Protein AF-A0A5C5V324-F1 (afdb_monomer_lite)

Secondary structure (DSSP, 8-state):
------PPP---PPEEEEESS--TTTTTTB-TTTHHHHHHH-SEEEEEEEEEEETTEEEEEETTEEEEE-S---EEEPPPSS-TT-EEEEPPBTTTB--EEEEEEEEEEETTTTEEEEEEEETTEEEEEEE-GGGEEE--TTGGGSTT-------------------PPP---------

InterPro domains:
  IPR053804 Protein of unknown function DUF6960 [PF22283] (15-136)

pLDDT: mean 76.41, std 18.76, range [36.22, 96.12]

Foldseek 3Di:
DDDPPPDDPPPDDKWKWAAQDDDPVPQVFWDPVCSVVDVVDPPFQFIWIWDDDDPQWTWIDAPPDITTGGPDPTGTADDAPDHFQFKKWFDDDPPPDDTDIFTFHTWGADPVVRFIWTWTDDPNRTDPDIDGPVRIDGDDPVRVPPPPDDDPPPPPPDDDDDDPDDDDDDDDDDDDDDD

Radius of gyration: 31.73 Å; chains: 1; bounding box: 110×76×69 Å

Structure (mmCIF, N/CA/C/O backbone):
data_AF-A0A5C5V324-F1
#
_entry.id   AF-A0A5C5V324-F1
#
loop_
_atom_site.group_PDB
_atom_site.id
_atom_site.type_symbol
_atom_site.label_atom_id
_atom_site.label_alt_id
_atom_site.label_comp_id
_atom_site.label_asym_id
_atom_site.label_entity_id
_atom_site.label_seq_id
_atom_site.pdbx_PDB_ins_code
_atom_site.Cartn_x
_atom_site.Cartn_y
_atom_site.Cartn_z
_atom_site.occupancy
_atom_site.B_iso_or_equiv
_atom_site.auth_seq_id
_atom_site.auth_comp_id
_atom_site.auth_asym_id
_atom_site.auth_atom_id
_atom_site.pdbx_PDB_model_num
ATOM 1 N N . MET A 1 1 ? -42.670 27.292 -4.878 1.00 46.81 1 MET A N 1
ATOM 2 C CA . MET A 1 1 ? -42.734 25.835 -4.644 1.00 46.81 1 MET A CA 1
ATOM 3 C C . MET A 1 1 ? -41.372 25.330 -5.040 1.00 46.81 1 MET A C 1
ATOM 5 O O . MET A 1 1 ? -41.129 25.067 -6.207 1.00 46.81 1 MET A O 1
ATOM 9 N N . ASP A 1 2 ? -40.463 25.400 -4.081 1.00 45.38 2 ASP A N 1
ATOM 10 C CA . ASP A 1 2 ? -39.045 25.142 -4.260 1.00 45.38 2 ASP A CA 1
ATOM 11 C C . ASP A 1 2 ? -38.835 23.631 -4.268 1.00 45.38 2 ASP A C 1
ATOM 13 O O . ASP A 1 2 ? -39.044 22.943 -3.268 1.00 45.38 2 ASP A O 1
ATOM 17 N N . GLU A 1 3 ? -38.509 23.117 -5.447 1.00 51.66 3 GLU A N 1
ATOM 18 C CA . GLU A 1 3 ? -38.097 21.741 -5.660 1.00 51.66 3 GLU A CA 1
ATOM 19 C C . GLU A 1 3 ? -36.743 21.559 -4.971 1.00 51.66 3 GLU A C 1
ATOM 21 O O . GLU A 1 3 ? -35.735 22.142 -5.375 1.00 51.66 3 GLU A O 1
ATOM 26 N N . ALA A 1 4 ? -36.740 20.820 -3.861 1.00 52.75 4 ALA A N 1
ATOM 27 C CA . ALA A 1 4 ? -35.534 20.487 -3.124 1.00 52.75 4 ALA A CA 1
ATOM 28 C C . ALA A 1 4 ? -34.609 19.673 -4.037 1.00 52.75 4 ALA A C 1
ATOM 30 O O . ALA A 1 4 ? -34.780 18.466 -4.207 1.00 52.75 4 ALA A O 1
ATOM 31 N N . ALA A 1 5 ? -33.640 20.359 -4.643 1.00 54.22 5 ALA A N 1
ATOM 32 C CA . ALA A 1 5 ? -32.546 19.756 -5.375 1.00 54.22 5 ALA A CA 1
ATOM 33 C C . ALA A 1 5 ? -31.775 18.845 -4.414 1.00 54.22 5 ALA A C 1
ATOM 35 O O . ALA A 1 5 ? -30.962 19.304 -3.613 1.00 54.22 5 ALA A O 1
ATOM 36 N N . ASN A 1 6 ? -32.070 17.548 -4.468 1.00 58.00 6 ASN A N 1
ATOM 37 C CA . ASN A 1 6 ? -31.251 16.528 -3.839 1.00 58.00 6 ASN A CA 1
ATOM 38 C C . ASN A 1 6 ? -29.846 16.657 -4.452 1.00 58.00 6 ASN A C 1
ATOM 40 O O . ASN A 1 6 ? -29.724 16.484 -5.672 1.00 58.00 6 ASN A O 1
ATOM 44 N N . PRO A 1 7 ? -28.804 17.035 -3.689 1.00 63.25 7 PRO A N 1
ATOM 45 C CA . PRO A 1 7 ? -27.475 17.138 -4.263 1.00 63.25 7 PRO A CA 1
ATOM 46 C C . PRO A 1 7 ? -27.086 15.764 -4.828 1.00 63.25 7 PRO A C 1
ATOM 48 O O . PRO A 1 7 ? -27.415 14.739 -4.220 1.00 63.25 7 PRO A O 1
ATOM 51 N N . PRO A 1 8 ? -26.421 15.708 -5.997 1.00 60.75 8 PRO A N 1
ATOM 52 C CA . PRO A 1 8 ? -25.929 14.445 -6.526 1.00 60.75 8 PRO A CA 1
ATOM 53 C C . PRO A 1 8 ? -25.075 13.762 -5.450 1.00 60.75 8 PRO A C 1
ATOM 55 O O . PRO A 1 8 ? -24.340 14.462 -4.744 1.00 60.75 8 PRO A O 1
ATOM 58 N N . PRO A 1 9 ? -25.156 12.425 -5.302 1.00 58.88 9 PRO A N 1
ATOM 59 C CA . PRO A 1 9 ? -24.333 11.717 -4.335 1.00 58.88 9 PRO A CA 1
ATOM 60 C C . PRO A 1 9 ? -22.877 12.092 -4.598 1.00 58.88 9 PRO A C 1
ATOM 62 O O . PRO A 1 9 ? -22.368 11.916 -5.710 1.00 58.88 9 PRO A O 1
ATOM 65 N N . LEU A 1 10 ? -22.241 12.698 -3.594 1.00 57.75 10 LEU A N 1
ATOM 66 C CA . LEU A 1 10 ? -20.839 13.077 -3.658 1.00 57.75 10 LEU A CA 1
ATOM 67 C C . LEU A 1 10 ? -20.057 11.784 -3.873 1.00 57.75 10 LEU A C 1
ATOM 69 O O . LEU A 1 10 ? -19.944 10.972 -2.962 1.00 57.75 10 LEU A O 1
ATOM 73 N N . LYS A 1 11 ? -19.560 11.566 -5.093 1.00 55.53 11 LYS A N 1
ATOM 74 C CA . LYS A 1 11 ? -18.636 10.471 -5.386 1.00 55.53 11 LYS A CA 1
ATOM 75 C C . LYS A 1 11 ? -17.389 10.714 -4.544 1.00 55.53 11 LYS A C 1
ATOM 77 O O . LYS A 1 11 ? -16.568 11.559 -4.894 1.00 55.53 11 LYS A O 1
ATOM 82 N N . LEU A 1 12 ? -17.288 10.032 -3.409 1.00 62.53 12 LEU A N 1
ATOM 83 C CA . LEU A 1 12 ? -16.125 10.120 -2.544 1.00 62.53 12 LEU A CA 1
ATOM 84 C C . LEU A 1 12 ? -14.954 9.464 -3.277 1.00 62.53 12 LEU A C 1
ATOM 86 O O . LEU A 1 12 ? -14.982 8.276 -3.596 1.00 62.53 12 LEU A O 1
ATOM 90 N N . THR A 1 13 ? -13.939 10.259 -3.603 1.00 68.62 13 THR A N 1
ATOM 91 C CA . THR A 1 13 ? -12.704 9.758 -4.206 1.00 68.62 13 THR A CA 1
ATOM 92 C C . THR A 1 13 ? -12.040 8.790 -3.221 1.00 68.62 13 THR A C 1
ATOM 94 O O . THR A 1 13 ? -11.903 9.152 -2.047 1.00 68.62 13 THR A O 1
ATOM 97 N N . PRO A 1 14 ? -11.623 7.582 -3.650 1.00 79.44 14 PRO A N 1
ATOM 98 C CA . PRO A 1 14 ? -10.927 6.655 -2.767 1.00 79.44 14 PRO A CA 1
ATOM 99 C C . PRO A 1 14 ? -9.659 7.313 -2.222 1.00 79.44 14 PRO A C 1
ATOM 101 O O . PRO A 1 14 ? -8.948 8.017 -2.947 1.00 79.44 14 PRO A O 1
ATOM 104 N N . LYS A 1 15 ? -9.398 7.084 -0.937 1.00 89.44 15 LYS A N 1
ATOM 105 C CA . LYS A 1 15 ? -8.241 7.635 -0.228 1.00 89.44 15 LYS A CA 1
ATOM 106 C C . LYS A 1 15 ? -7.165 6.567 -0.089 1.00 89.44 15 LYS A C 1
ATOM 108 O O . LYS A 1 15 ? -7.486 5.384 -0.009 1.00 89.44 15 LYS A O 1
ATOM 113 N N . TYR A 1 16 ? -5.907 6.981 -0.021 1.00 92.00 16 TYR A N 1
ATOM 114 C CA . TYR A 1 16 ? -4.765 6.079 0.116 1.00 92.00 16 TYR A CA 1
ATOM 115 C C . TYR A 1 16 ? -3.986 6.437 1.371 1.00 92.00 16 TYR A C 1
ATOM 117 O O . TYR A 1 16 ? -3.848 7.614 1.697 1.00 92.00 16 TYR A O 1
ATOM 125 N N . GLY A 1 17 ? -3.496 5.432 2.085 1.00 91.88 17 GLY A N 1
ATOM 126 C CA . GLY A 1 17 ? -2.784 5.654 3.335 1.00 91.88 17 GLY A CA 1
ATOM 127 C C . GLY A 1 17 ? -2.143 4.396 3.889 1.00 91.88 17 GLY A C 1
ATOM 128 O O . GLY A 1 17 ? -2.401 3.297 3.414 1.00 91.88 17 GLY A O 1
ATOM 129 N N . TYR A 1 18 ? -1.306 4.550 4.905 1.00 91.94 18 TYR A N 1
ATOM 130 C CA . TYR A 1 18 ? -0.636 3.438 5.582 1.00 91.94 18 TYR A CA 1
ATOM 131 C C . TYR A 1 18 ? -0.718 3.594 7.102 1.00 91.94 18 TYR A C 1
ATOM 133 O O . TYR A 1 18 ? -1.108 4.644 7.620 1.00 91.94 18 TYR A O 1
ATOM 141 N N . TYR A 1 19 ? -0.372 2.524 7.817 1.00 90.69 19 TYR A N 1
ATOM 142 C CA . TYR A 1 19 ? -0.422 2.458 9.277 1.00 90.69 19 TYR A CA 1
ATOM 143 C C . TYR A 1 19 ? 1.001 2.330 9.831 1.00 90.69 19 TYR A C 1
ATOM 145 O O . TYR A 1 19 ? 1.505 1.209 9.975 1.00 90.69 19 TYR A O 1
ATOM 153 N N . PRO A 1 20 ? 1.665 3.458 10.147 1.00 86.94 20 PRO A N 1
ATOM 154 C CA . PRO A 1 20 ? 3.038 3.438 10.648 1.00 86.94 20 PRO A CA 1
ATOM 155 C C . PRO A 1 20 ? 3.148 2.844 12.058 1.00 86.94 20 PRO A C 1
ATOM 157 O O . PRO A 1 20 ? 4.201 2.341 12.437 1.00 86.94 20 PRO A O 1
ATOM 160 N N . HIS A 1 21 ? 2.063 2.878 12.836 1.00 85.56 21 HIS A N 1
ATOM 161 C CA . HIS A 1 21 ? 2.042 2.415 14.220 1.00 85.56 21 HIS A CA 1
ATOM 162 C C . HIS A 1 21 ? 0.746 1.664 14.516 1.00 85.56 21 HIS A C 1
ATOM 164 O O . HIS A 1 21 ? -0.308 1.985 13.965 1.00 85.56 21 HIS A O 1
ATOM 170 N N . TRP A 1 22 ? 0.821 0.695 15.429 1.00 83.25 22 TRP A N 1
ATOM 171 C CA . TRP A 1 22 ? -0.375 0.109 16.027 1.00 83.25 22 TRP A CA 1
ATOM 172 C C . TRP A 1 22 ? -0.961 1.097 17.056 1.00 83.25 22 TRP A C 1
ATOM 174 O O . TRP A 1 22 ? -0.200 1.589 17.896 1.00 83.25 22 TRP A O 1
ATOM 184 N N . PRO A 1 23 ? -2.268 1.418 17.013 1.00 76.38 23 PRO A N 1
ATOM 185 C CA . PRO A 1 23 ? -2.907 2.286 18.000 1.00 76.38 23 PRO A CA 1
ATOM 186 C C . PRO A 1 23 ? -2.709 1.805 19.442 1.00 76.38 23 PRO A C 1
ATOM 188 O O . PRO A 1 23 ? -2.723 0.608 19.722 1.00 76.38 23 PRO A O 1
ATOM 191 N N . GLN A 1 24 ? -2.553 2.745 20.378 1.00 71.38 24 GLN A N 1
ATOM 192 C CA . GLN A 1 24 ? -2.361 2.414 21.798 1.00 71.38 24 GLN A CA 1
ATOM 193 C C . GLN A 1 24 ? -3.601 1.768 22.430 1.00 71.38 24 GLN A C 1
ATOM 195 O O . GLN A 1 24 ? -3.455 0.945 23.329 1.00 71.38 24 GLN A O 1
ATOM 200 N N . ASP A 1 25 ? -4.796 2.075 21.915 1.00 72.62 25 ASP A N 1
ATOM 201 C CA . ASP A 1 25 ? -6.080 1.518 22.364 1.00 72.62 25 ASP A CA 1
ATOM 202 C C . ASP A 1 25 ? -6.288 0.037 21.972 1.00 72.62 25 ASP A C 1
ATOM 204 O O . ASP A 1 25 ? -7.389 -0.493 22.079 1.00 72.62 25 ASP A O 1
ATOM 208 N N . GLY A 1 26 ? -5.245 -0.658 21.508 1.00 80.44 26 GLY A N 1
ATOM 209 C CA . GLY A 1 26 ? -5.303 -2.086 21.206 1.00 80.44 26 GLY A CA 1
ATOM 210 C C . GLY A 1 26 ? -5.989 -2.383 19.874 1.00 80.44 26 GLY A C 1
ATOM 211 O O . GLY A 1 26 ? -5.625 -1.815 18.845 1.00 80.44 26 GLY A O 1
ATOM 212 N N . ASP A 1 27 ? -6.933 -3.323 19.874 1.00 85.75 27 ASP A N 1
ATOM 213 C CA . ASP A 1 27 ? -7.497 -3.915 18.649 1.00 85.75 27 ASP A CA 1
ATOM 214 C C . ASP A 1 27 ? -8.906 -3.387 18.330 1.00 85.75 27 ASP A C 1
ATOM 216 O O . ASP A 1 27 ? -9.472 -3.718 17.291 1.00 85.75 27 ASP A O 1
ATOM 220 N N . ASP A 1 28 ? -9.467 -2.521 19.181 1.00 85.62 28 ASP A N 1
ATOM 221 C CA . ASP A 1 28 ? -10.852 -2.030 19.099 1.00 85.62 28 ASP A CA 1
ATOM 222 C C . ASP A 1 28 ? -11.174 -1.231 17.825 1.00 85.62 28 ASP A C 1
ATOM 224 O O . ASP A 1 28 ? -12.345 -0.986 17.497 1.00 85.62 28 ASP A O 1
ATOM 228 N N . TRP A 1 29 ? -10.140 -0.802 17.103 1.00 87.06 29 TRP A N 1
ATOM 229 C CA . TRP A 1 29 ? -10.246 -0.091 15.835 1.00 87.06 29 TRP A CA 1
ATOM 230 C C . TRP A 1 29 ? -10.324 -1.027 14.622 1.00 87.06 29 TRP A C 1
ATO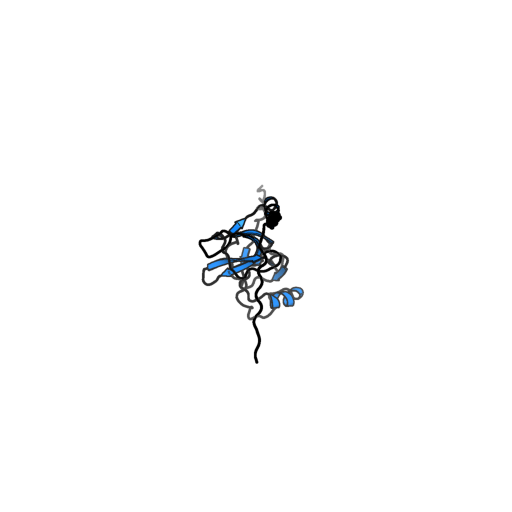M 232 O O . TRP A 1 29 ? -10.696 -0.566 13.548 1.00 87.06 29 TRP A O 1
ATOM 242 N N . VAL A 1 30 ? -10.030 -2.319 14.764 1.00 90.25 30 VAL A N 1
ATOM 243 C CA . VAL A 1 30 ? -10.181 -3.324 13.701 1.00 90.25 30 VAL A CA 1
ATOM 244 C C . VAL A 1 30 ? -11.448 -4.136 13.968 1.00 90.25 30 VAL A C 1
ATOM 246 O O . VAL A 1 30 ? -11.859 -4.335 15.110 1.00 90.25 30 VAL A O 1
ATOM 249 N N . HIS A 1 31 ? -12.122 -4.592 12.918 1.00 91.06 31 HIS A N 1
ATOM 250 C CA . HIS A 1 31 ? -13.221 -5.537 13.075 1.00 91.06 31 HIS A CA 1
ATOM 251 C C . HIS A 1 31 ? -12.704 -6.846 13.702 1.00 91.06 31 HIS A C 1
ATOM 253 O O . HIS A 1 31 ? -11.669 -7.340 13.260 1.00 91.06 31 HIS A O 1
ATOM 259 N N . PRO A 1 32 ? -13.398 -7.450 14.688 1.00 90.75 32 PRO A N 1
ATOM 260 C CA . PRO A 1 32 ? -12.888 -8.601 15.445 1.00 90.75 32 PRO A CA 1
ATOM 261 C C . PRO A 1 32 ? -12.480 -9.802 14.576 1.00 90.75 32 PRO A C 1
ATOM 263 O O . PRO A 1 32 ? -11.513 -10.487 14.893 1.00 90.75 32 PRO A O 1
ATOM 266 N N . GLU A 1 33 ? -13.175 -10.033 13.459 1.00 92.06 33 GLU A N 1
ATOM 267 C CA . GLU A 1 33 ? -12.833 -11.098 12.496 1.00 92.06 33 GLU A CA 1
ATOM 268 C C . GLU A 1 33 ? -11.532 -10.824 11.723 1.00 92.06 33 GLU A C 1
ATOM 270 O O . GLU A 1 33 ? -10.868 -11.753 11.270 1.00 92.06 33 GLU A O 1
ATOM 275 N N . ASP A 1 34 ? -11.147 -9.555 11.606 1.00 91.88 34 ASP A N 1
ATOM 276 C CA . ASP A 1 34 ? -10.039 -9.099 10.772 1.00 91.88 34 ASP A CA 1
ATOM 277 C C . ASP A 1 34 ? -8.773 -8.819 11.616 1.00 91.88 34 ASP A C 1
ATOM 279 O O . ASP A 1 34 ? -7.699 -8.583 11.064 1.00 91.88 34 ASP A O 1
ATOM 283 N N . VAL A 1 35 ? -8.860 -8.883 12.956 1.00 91.12 35 VAL A N 1
ATOM 284 C CA . VAL A 1 35 ? -7.759 -8.577 13.900 1.00 91.12 35 VAL A CA 1
ATOM 285 C C . VAL A 1 35 ? -6.530 -9.448 13.656 1.00 91.12 35 VAL A C 1
ATOM 287 O O . VAL A 1 35 ? -5.407 -8.943 13.624 1.00 91.12 35 VAL A O 1
ATOM 290 N N . ALA A 1 36 ? -6.724 -10.757 13.480 1.00 90.94 36 ALA A N 1
ATOM 291 C CA . ALA A 1 36 ? -5.618 -11.686 13.262 1.00 90.94 36 ALA A CA 1
ATOM 292 C C . ALA A 1 36 ? -4.856 -11.354 11.970 1.00 90.94 36 ALA A C 1
ATOM 294 O O . ALA A 1 36 ? -3.625 -11.333 11.962 1.00 90.94 36 ALA A O 1
ATOM 295 N N . LEU A 1 37 ? -5.591 -11.024 10.903 1.00 91.75 37 LEU A N 1
ATOM 296 C CA . LEU A 1 37 ? -5.004 -10.611 9.635 1.00 91.75 37 LEU A CA 1
ATOM 297 C C . LEU A 1 37 ? -4.297 -9.257 9.791 1.00 91.75 37 LEU A C 1
ATOM 299 O O . LEU A 1 37 ? -3.120 -9.142 9.458 1.00 91.75 37 LEU A O 1
ATOM 303 N N . ALA A 1 38 ? -4.943 -8.267 10.406 1.00 89.94 38 ALA A N 1
ATOM 304 C CA . ALA A 1 38 ? -4.358 -6.953 10.669 1.00 89.94 38 ALA A CA 1
ATOM 305 C C . ALA A 1 38 ? -3.032 -7.036 11.452 1.00 89.94 38 ALA A C 1
ATOM 307 O O . ALA A 1 38 ? -2.052 -6.404 11.059 1.00 89.94 38 ALA A O 1
ATOM 308 N N . ARG A 1 39 ? -2.947 -7.873 12.496 1.00 89.25 39 ARG A N 1
ATOM 309 C CA . ARG A 1 39 ? -1.717 -8.079 13.291 1.00 89.25 39 ARG A CA 1
ATOM 310 C C . ARG A 1 39 ? -0.543 -8.644 12.492 1.00 89.25 39 ARG A C 1
ATOM 312 O O . ARG A 1 39 ? 0.601 -8.442 12.879 1.00 89.25 39 ARG A O 1
ATOM 319 N N . SER A 1 40 ? -0.812 -9.354 11.399 1.00 89.69 40 SER A N 1
ATOM 320 C CA . SER A 1 40 ? 0.237 -9.882 10.516 1.00 89.69 40 SER A CA 1
ATOM 321 C C . SER A 1 40 ? 0.718 -8.874 9.464 1.00 89.69 40 SER A C 1
ATOM 323 O O . SER A 1 40 ? 1.789 -9.054 8.886 1.00 89.69 40 SER A O 1
ATOM 325 N N . HIS A 1 41 ? -0.044 -7.799 9.232 1.00 87.12 41 HIS A N 1
ATOM 326 C CA . HIS A 1 41 ? 0.234 -6.806 8.191 1.00 87.12 41 HIS A CA 1
ATOM 327 C C . HIS A 1 41 ? 0.580 -5.409 8.724 1.00 87.12 41 HIS A C 1
ATOM 329 O O . HIS A 1 41 ? 1.135 -4.616 7.963 1.00 87.12 41 HIS A O 1
ATOM 335 N N . PHE A 1 42 ? 0.297 -5.105 9.993 1.00 86.31 42 PHE A N 1
ATOM 336 C CA . PHE A 1 42 ? 0.627 -3.831 10.635 1.00 86.31 42 PHE A CA 1
ATOM 337 C C . PHE A 1 42 ? 1.570 -4.017 11.835 1.00 86.31 42 PHE A C 1
ATOM 339 O O . PHE A 1 42 ? 1.467 -5.024 12.536 1.00 86.31 42 PHE A O 1
ATOM 346 N N . PRO A 1 43 ? 2.425 -3.024 12.144 1.00 88.06 43 PRO A N 1
ATOM 347 C CA . PRO A 1 43 ? 2.653 -1.782 11.397 1.00 88.06 43 PRO A CA 1
ATOM 348 C C . PRO A 1 43 ? 3.420 -2.019 10.089 1.00 88.06 43 PRO A C 1
ATOM 350 O O . PRO A 1 43 ? 4.252 -2.920 9.996 1.00 88.06 43 PRO A O 1
ATOM 353 N N . SER A 1 44 ? 3.1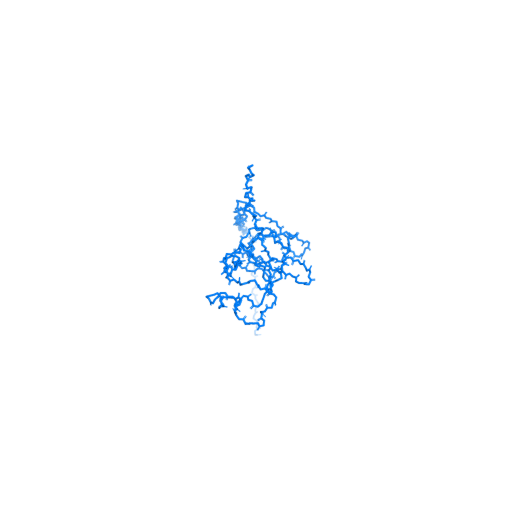33 -1.218 9.062 1.00 90.06 44 SER A N 1
ATOM 354 C CA . SER A 1 44 ? 3.794 -1.340 7.760 1.00 90.06 44 SER A CA 1
ATOM 355 C C . SER A 1 44 ? 3.669 -0.066 6.929 1.00 90.06 44 SER A C 1
ATOM 357 O O . SER A 1 44 ? 2.688 0.668 7.032 1.00 90.06 44 SER A O 1
ATOM 359 N N . GLN A 1 45 ? 4.647 0.141 6.046 1.00 92.50 45 GLN A N 1
ATOM 360 C CA . GLN A 1 45 ? 4.642 1.176 5.009 1.00 92.50 45 GLN A CA 1
ATOM 361 C C . GLN A 1 45 ? 3.757 0.828 3.803 1.00 92.50 45 GLN A C 1
ATOM 363 O O . GLN A 1 45 ? 3.652 1.619 2.871 1.00 92.50 45 GLN A O 1
ATOM 368 N N . ARG A 1 46 ? 3.121 -0.349 3.788 1.00 94.44 46 ARG A N 1
ATOM 369 C CA . ARG A 1 46 ? 2.186 -0.757 2.731 1.00 94.44 46 ARG A CA 1
ATOM 370 C C . ARG A 1 46 ? 1.049 0.250 2.578 1.00 94.44 46 ARG A C 1
ATOM 372 O O . ARG A 1 46 ? 0.382 0.571 3.560 1.00 94.44 46 ARG A O 1
ATOM 379 N N . ILE A 1 47 ? 0.820 0.712 1.351 1.00 94.12 47 ILE A N 1
ATOM 380 C CA . ILE A 1 47 ? -0.228 1.686 1.035 1.00 94.12 47 ILE A CA 1
ATOM 381 C C . ILE A 1 47 ? -1.544 0.948 0.801 1.00 94.12 47 ILE A C 1
ATOM 383 O O . ILE A 1 47 ? -1.702 0.216 -0.172 1.00 94.12 47 ILE A O 1
ATOM 387 N N . TRP A 1 48 ? -2.501 1.174 1.691 1.00 93.38 48 TRP A N 1
ATOM 388 C CA . TRP A 1 48 ? -3.860 0.663 1.619 1.00 93.38 48 TRP A CA 1
ATOM 389 C C . TRP A 1 48 ? -4.762 1.656 0.906 1.00 93.38 48 TRP A C 1
ATOM 391 O O . TRP A 1 48 ? -4.702 2.868 1.131 1.00 93.38 48 TRP A O 1
ATOM 401 N N . ARG A 1 49 ? -5.656 1.121 0.084 1.00 92.75 49 ARG A N 1
ATOM 402 C CA . ARG A 1 49 ? -6.763 1.867 -0.496 1.00 92.75 49 ARG A CA 1
ATOM 403 C C . ARG A 1 49 ? -7.947 1.795 0.453 1.00 92.75 49 ARG A C 1
ATOM 405 O O . ARG A 1 49 ? -8.365 0.707 0.820 1.00 92.75 49 ARG A O 1
ATOM 412 N N . ARG A 1 50 ? -8.513 2.935 0.827 1.00 89.88 50 ARG A N 1
ATOM 413 C CA . ARG A 1 50 ? -9.766 3.014 1.577 1.00 89.88 50 ARG A CA 1
ATOM 414 C C . ARG A 1 50 ? -10.905 3.310 0.620 1.00 89.88 50 ARG A C 1
ATOM 416 O O . ARG A 1 50 ? -10.924 4.356 -0.036 1.00 89.88 50 ARG A O 1
ATOM 423 N N . ASP A 1 51 ? -11.845 2.382 0.569 1.00 83.81 51 ASP A N 1
ATOM 424 C CA . ASP A 1 51 ? -13.109 2.552 -0.129 1.00 83.81 51 ASP A CA 1
ATOM 425 C C . ASP A 1 51 ? -14.163 3.145 0.825 1.00 83.81 51 ASP A C 1
ATOM 427 O O . ASP A 1 51 ? -13.864 3.466 1.978 1.00 83.81 51 ASP A O 1
ATOM 431 N N . GLU A 1 52 ? -15.370 3.382 0.311 1.00 71.88 52 GLU A N 1
ATOM 432 C CA . GLU A 1 52 ? -16.433 4.154 0.969 1.00 71.88 52 GLU A CA 1
ATOM 433 C C . GLU A 1 52 ? -16.710 3.755 2.437 1.00 71.88 52 GLU A C 1
ATOM 435 O O . GLU A 1 52 ? -16.591 2.594 2.838 1.00 71.88 52 GLU A O 1
ATOM 440 N N . GLU A 1 53 ? -17.094 4.752 3.243 1.00 67.81 53 GLU A N 1
ATOM 441 C CA . GLU A 1 53 ? -17.539 4.577 4.628 1.00 67.81 53 GLU A CA 1
ATOM 442 C C . GLU A 1 53 ? -18.916 3.903 4.636 1.00 67.81 53 GLU A C 1
ATOM 444 O O . GLU A 1 53 ? -19.912 4.510 4.249 1.00 67.81 53 GLU A O 1
ATOM 449 N N . SER A 1 54 ? -18.988 2.651 5.095 1.00 61.84 54 SER A N 1
ATOM 450 C CA . SER A 1 54 ? -20.261 1.949 5.273 1.00 61.84 54 SER A CA 1
ATOM 451 C C . SER A 1 54 ? -20.472 1.617 6.747 1.00 61.84 54 SER A C 1
ATOM 453 O O . SER A 1 54 ? -20.109 0.546 7.234 1.00 61.84 54 SER A O 1
ATOM 455 N N . GLY A 1 55 ? -21.108 2.540 7.468 1.00 76.06 55 GLY A N 1
ATOM 456 C CA . GLY A 1 55 ? -21.470 2.357 8.872 1.00 76.06 55 GLY A CA 1
ATOM 457 C C . GLY A 1 55 ? -20.303 2.607 9.829 1.00 76.06 55 GLY A C 1
ATOM 458 O O . GLY A 1 55 ? -19.578 3.583 9.691 1.00 76.06 55 GLY A O 1
ATOM 459 N N . ALA A 1 56 ? -20.145 1.750 10.842 1.00 83.38 56 ALA A N 1
ATOM 460 C CA . ALA A 1 56 ? -19.133 1.939 11.888 1.00 83.38 56 ALA A CA 1
ATOM 461 C C . ALA A 1 56 ? -17.696 1.595 11.443 1.00 83.38 56 ALA A C 1
ATOM 463 O O . ALA A 1 56 ? -16.745 1.966 12.131 1.00 83.38 56 ALA A O 1
ATOM 464 N N . TYR A 1 57 ? -17.539 0.883 10.322 1.00 86.19 57 TYR A N 1
ATOM 465 C CA . TYR A 1 57 ? -16.252 0.436 9.794 1.00 86.19 57 TYR A CA 1
ATOM 466 C C . TYR A 1 57 ? -16.083 0.870 8.333 1.00 86.19 57 TYR A C 1
ATOM 468 O O . TYR A 1 57 ? -17.005 0.807 7.524 1.00 86.19 57 TYR A O 1
ATOM 476 N N . HIS A 1 58 ? -14.862 1.255 7.993 1.00 87.69 58 HIS A N 1
ATOM 477 C CA . HIS A 1 58 ? -14.370 1.491 6.642 1.00 87.69 58 HIS A CA 1
ATOM 478 C C . HIS A 1 58 ? -13.753 0.226 6.089 1.00 87.69 58 HIS A C 1
ATOM 480 O O . HIS A 1 58 ? -13.094 -0.512 6.820 1.00 87.69 58 HIS A O 1
ATOM 486 N N . THR A 1 59 ? -13.898 0.017 4.786 1.00 90.31 59 THR A N 1
ATOM 487 C CA . THR A 1 59 ? -13.204 -1.073 4.104 1.00 90.31 59 THR A CA 1
ATOM 488 C C . THR A 1 59 ? -11.891 -0.557 3.532 1.00 90.31 59 THR A C 1
ATOM 490 O O . THR A 1 59 ? -11.887 0.386 2.738 1.00 90.31 59 THR A O 1
ATOM 493 N N . ILE A 1 60 ? -10.782 -1.180 3.922 1.00 91.31 60 ILE A N 1
ATOM 494 C CA . ILE A 1 60 ? -9.466 -0.951 3.327 1.00 91.31 60 ILE A CA 1
ATOM 495 C C . ILE A 1 60 ? -9.021 -2.186 2.547 1.00 91.31 60 ILE A C 1
ATOM 497 O O . ILE A 1 60 ? -9.304 -3.315 2.950 1.00 91.31 60 ILE A O 1
ATOM 501 N N . ARG A 1 61 ? -8.322 -1.974 1.433 1.00 93.06 61 ARG A N 1
ATOM 502 C CA . ARG A 1 61 ? -7.838 -3.025 0.538 1.00 93.06 61 ARG A CA 1
ATOM 503 C C . ARG A 1 61 ? -6.351 -2.889 0.247 1.00 93.06 61 ARG A C 1
ATOM 505 O O . ARG A 1 61 ? -5.834 -1.777 0.124 1.00 93.06 61 ARG A O 1
ATOM 512 N N . TYR A 1 62 ? -5.694 -4.032 0.096 1.00 92.94 62 TYR A N 1
ATOM 513 C CA . TYR A 1 62 ? -4.304 -4.156 -0.330 1.00 92.94 62 TYR A CA 1
ATOM 514 C C . TYR A 1 62 ? -4.167 -5.395 -1.216 1.00 92.94 62 TYR A C 1
ATOM 516 O O . TYR A 1 62 ? -4.119 -6.522 -0.720 1.00 92.94 62 TYR A O 1
ATOM 524 N N . GLY A 1 63 ? -4.161 -5.192 -2.536 1.00 89.56 63 GLY A N 1
ATOM 525 C CA . GLY A 1 63 ? -4.308 -6.291 -3.491 1.00 89.56 63 GLY A CA 1
ATOM 526 C C . GLY A 1 63 ? -5.633 -7.014 -3.248 1.00 89.56 63 GLY A C 1
ATOM 527 O O . GLY A 1 63 ? -6.681 -6.371 -3.179 1.00 89.56 63 GLY A O 1
ATOM 528 N N . ASP A 1 64 ? -5.573 -8.328 -3.039 1.00 89.44 64 ASP A N 1
ATOM 529 C CA . ASP A 1 64 ? -6.741 -9.160 -2.718 1.00 89.44 64 ASP A CA 1
ATOM 530 C C . ASP A 1 64 ? -7.156 -9.102 -1.237 1.00 89.44 64 ASP A C 1
ATOM 532 O O . ASP A 1 64 ? -8.229 -9.578 -0.859 1.00 89.44 64 ASP A O 1
ATOM 536 N N . LEU A 1 65 ? -6.320 -8.524 -0.367 1.00 91.75 65 LEU A N 1
ATOM 537 C CA . LEU A 1 65 ? -6.616 -8.429 1.059 1.00 91.75 65 LEU A CA 1
ATOM 538 C C . LEU A 1 65 ? -7.625 -7.321 1.317 1.00 91.75 65 LEU A C 1
ATOM 540 O O . LEU A 1 65 ? -7.484 -6.206 0.819 1.00 91.75 65 LEU A O 1
ATOM 544 N N . THR A 1 66 ? -8.611 -7.617 2.159 1.00 93.06 66 THR A N 1
ATOM 545 C CA . THR A 1 66 ? -9.636 -6.666 2.587 1.00 93.06 66 THR A CA 1
ATOM 546 C C . THR A 1 66 ? -9.763 -6.706 4.105 1.00 93.06 66 THR A C 1
ATOM 548 O O . THR A 1 66 ? -9.873 -7.784 4.682 1.00 93.06 66 THR A O 1
ATOM 551 N N . LEU A 1 67 ? -9.751 -5.539 4.749 1.00 91.38 67 LEU A N 1
ATOM 552 C CA . LEU A 1 67 ? -9.929 -5.387 6.194 1.00 91.38 67 LEU A CA 1
ATOM 553 C C . LEU A 1 67 ? -10.992 -4.328 6.485 1.00 91.38 67 LEU A C 1
ATOM 555 O O . LEU A 1 67 ? -11.109 -3.335 5.763 1.00 91.38 67 LEU A O 1
ATOM 559 N N . ARG A 1 68 ? -11.734 -4.508 7.576 1.00 91.19 68 ARG A N 1
ATOM 560 C CA . ARG A 1 68 ? -12.685 -3.525 8.099 1.00 91.19 68 ARG A CA 1
ATOM 561 C C . ARG A 1 68 ? -12.089 -2.825 9.316 1.00 91.19 68 ARG A C 1
ATOM 563 O O . ARG A 1 68 ? -11.761 -3.461 10.316 1.00 91.19 68 ARG A O 1
ATOM 570 N N . VAL A 1 69 ? -11.964 -1.504 9.243 1.00 88.94 69 VAL A N 1
ATOM 571 C CA . VAL A 1 69 ? -11.298 -0.675 10.259 1.00 88.94 69 VAL A CA 1
ATOM 572 C C . VAL A 1 69 ? -12.128 0.562 10.581 1.00 88.94 69 VAL A C 1
ATOM 574 O O . VAL A 1 69 ? -12.762 1.142 9.711 1.00 88.94 69 VAL A O 1
ATOM 577 N N . LYS A 1 70 ? -12.141 1.001 11.833 1.00 87.19 70 LYS A N 1
ATOM 578 C CA . LYS A 1 70 ? -12.735 2.280 12.236 1.00 87.19 70 LYS A CA 1
ATOM 579 C C . LYS A 1 70 ? -11.863 3.441 11.755 1.00 87.19 70 LYS A C 1
ATOM 581 O O . LYS A 1 70 ? -10.717 3.253 11.346 1.00 87.19 70 LYS A O 1
ATOM 586 N N . SER A 1 71 ? -12.403 4.656 11.830 1.00 76.19 71 SER A N 1
ATOM 587 C CA . SER A 1 71 ? -11.638 5.889 11.627 1.00 76.19 71 SER A CA 1
ATOM 588 C C . SER A 1 71 ? -10.490 5.957 12.644 1.00 76.19 71 SER A C 1
ATOM 590 O O . SER A 1 71 ? -10.703 6.328 13.794 1.00 76.19 71 SER A O 1
ATOM 592 N N . ALA A 1 72 ? -9.290 5.552 12.232 1.00 71.94 72 ALA A N 1
ATOM 593 C CA . ALA A 1 72 ? -8.098 5.463 13.071 1.00 71.94 72 ALA A CA 1
ATOM 594 C C . ALA A 1 72 ? -6.956 6.332 12.515 1.00 71.94 72 ALA A C 1
ATOM 596 O O . ALA A 1 72 ? -7.061 6.893 11.421 1.00 71.94 72 ALA A O 1
ATOM 597 N N . LEU A 1 73 ? -5.861 6.430 13.279 1.00 72.94 73 LEU A N 1
ATOM 598 C CA . LEU A 1 73 ? -4.607 7.106 12.918 1.00 72.94 73 LEU A CA 1
ATOM 599 C C . LEU A 1 73 ? -3.886 6.367 11.777 1.00 72.94 73 LEU A C 1
ATOM 601 O O . LEU A 1 73 ? -2.883 5.688 11.979 1.00 72.94 73 LEU A O 1
ATOM 605 N N . TRP A 1 74 ? -4.419 6.496 10.570 1.00 86.25 74 TRP A N 1
ATOM 606 C CA . TRP A 1 74 ? -3.695 6.202 9.340 1.00 86.25 74 TRP A CA 1
ATOM 607 C C . TRP A 1 74 ? -3.089 7.491 8.780 1.00 86.25 74 TRP A C 1
ATOM 609 O O . TRP A 1 74 ? -3.610 8.587 9.005 1.00 86.25 74 TRP A O 1
ATOM 619 N N . GLN A 1 75 ? -1.984 7.371 8.058 1.00 88.88 75 GLN A N 1
ATOM 620 C CA . GLN A 1 75 ? -1.351 8.502 7.398 1.00 88.88 75 GLN A CA 1
ATOM 621 C C . GLN A 1 75 ? -1.771 8.516 5.933 1.00 88.88 75 GLN A C 1
ATOM 623 O O . GLN A 1 75 ? -1.467 7.581 5.194 1.00 88.88 75 GLN A O 1
ATOM 628 N N . GLU A 1 76 ? -2.512 9.552 5.535 1.00 91.00 76 GLU A N 1
ATOM 629 C CA . GLU A 1 76 ? -2.957 9.731 4.151 1.00 91.00 76 GLU A CA 1
ATOM 630 C C . GLU A 1 76 ? -1.757 10.077 3.258 1.00 91.00 76 GLU A C 1
ATOM 632 O O . GLU A 1 76 ? -0.914 10.900 3.623 1.00 91.00 76 GLU A O 1
ATOM 637 N N . VAL A 1 77 ? -1.682 9.441 2.092 1.00 91.75 77 VAL A N 1
ATOM 638 C CA . VAL A 1 77 ? -0.617 9.628 1.102 1.00 91.75 77 VAL A CA 1
ATOM 639 C C . VAL A 1 77 ? -1.202 9.861 -0.283 1.00 91.75 77 VAL A C 1
ATOM 641 O O . VAL A 1 77 ? -2.391 9.644 -0.535 1.00 91.75 77 VAL A O 1
ATOM 644 N N . ALA A 1 78 ? -0.347 10.313 -1.199 1.00 89.06 78 ALA A N 1
ATOM 645 C CA . ALA A 1 78 ? -0.715 10.448 -2.597 1.00 89.06 78 ALA A CA 1
ATOM 646 C C . ALA A 1 78 ? -1.176 9.102 -3.175 1.00 89.06 78 ALA A C 1
ATOM 648 O O . ALA A 1 78 ? -0.651 8.040 -2.831 1.00 89.06 78 ALA A O 1
ATOM 649 N N . LYS A 1 79 ? -2.153 9.165 -4.083 1.00 91.19 79 LYS A N 1
ATOM 650 C CA . LYS A 1 79 ? -2.591 7.997 -4.843 1.00 91.19 79 LYS A CA 1
ATOM 651 C C . LYS A 1 79 ? -1.385 7.411 -5.605 1.00 91.19 79 LYS A C 1
ATOM 653 O O . LYS A 1 79 ? -0.724 8.176 -6.308 1.00 91.19 79 LYS A O 1
ATOM 658 N N . PRO A 1 80 ? -1.120 6.097 -5.509 1.00 92.81 80 PRO A N 1
ATOM 659 C CA . PRO A 1 80 ? -0.092 5.451 -6.313 1.00 92.81 80 PRO A CA 1
ATOM 660 C C . PRO A 1 80 ? -0.484 5.438 -7.799 1.00 92.81 80 PRO A C 1
ATOM 662 O O . PRO A 1 80 ? -1.665 5.347 -8.144 1.00 92.81 80 PRO A O 1
ATOM 665 N N . ASP A 1 81 ? 0.514 5.528 -8.677 1.00 92.56 81 ASP A N 1
ATOM 666 C CA . ASP A 1 81 ? 0.322 5.491 -10.134 1.00 92.56 81 ASP A CA 1
ATOM 667 C C . ASP A 1 81 ? -0.020 4.083 -10.639 1.00 92.56 81 ASP A C 1
ATOM 669 O O . ASP A 1 81 ? -0.669 3.949 -11.675 1.00 92.56 81 ASP A O 1
ATOM 673 N N . TYR A 1 82 ? 0.392 3.055 -9.890 1.00 93.19 82 TYR A N 1
ATOM 674 C CA . TYR A 1 82 ? 0.159 1.643 -10.190 1.00 93.19 82 TYR A CA 1
ATOM 675 C C . TYR A 1 82 ? -0.448 0.926 -8.978 1.00 93.19 82 TYR A C 1
ATOM 677 O O . TYR A 1 82 ? -0.109 1.226 -7.829 1.00 93.19 82 TYR A O 1
ATOM 685 N N . GLU A 1 83 ? -1.333 -0.034 -9.230 1.00 92.00 83 GLU A N 1
ATOM 686 C CA . GLU A 1 83 ? -1.940 -0.898 -8.218 1.00 92.00 83 GLU A CA 1
ATOM 687 C C . GLU A 1 83 ? -1.280 -2.291 -8.218 1.00 92.00 83 GLU A C 1
ATOM 689 O O . GLU A 1 83 ? -0.571 -2.686 -9.144 1.00 92.00 83 GLU A O 1
ATOM 694 N N . ILE A 1 84 ? -1.484 -3.050 -7.139 1.00 92.69 84 ILE A N 1
ATOM 695 C CA . ILE A 1 84 ? -0.984 -4.429 -7.037 1.00 92.69 84 ILE A CA 1
ATOM 696 C C . ILE A 1 84 ? -1.631 -5.280 -8.132 1.00 92.69 84 ILE A C 1
ATOM 698 O O . ILE A 1 84 ? -2.847 -5.260 -8.307 1.00 92.69 84 ILE A O 1
ATOM 702 N N . GLY A 1 85 ? -0.810 -6.049 -8.845 1.00 91.25 85 GLY A N 1
ATOM 703 C CA . GLY A 1 85 ? -1.211 -6.885 -9.972 1.00 91.25 85 GLY A CA 1
ATOM 704 C C . GLY A 1 85 ? -0.998 -6.243 -11.346 1.00 91.25 85 GLY A C 1
ATOM 705 O O . GLY A 1 85 ? -0.981 -6.983 -12.339 1.00 91.25 85 GLY A O 1
ATOM 706 N N . ASP A 1 86 ? -0.773 -4.925 -11.415 1.00 91.00 86 ASP A N 1
ATOM 707 C CA . ASP A 1 86 ? -0.531 -4.213 -12.673 1.00 91.00 86 ASP A CA 1
ATOM 708 C C . ASP A 1 86 ? 0.729 -4.726 -13.373 1.00 91.00 86 ASP A C 1
ATOM 710 O O . ASP A 1 86 ? 1.763 -4.957 -12.741 1.00 91.00 86 ASP A O 1
ATOM 714 N N . LEU A 1 87 ? 0.634 -4.903 -14.694 1.00 92.19 87 LEU A N 1
ATOM 715 C CA . LEU A 1 87 ? 1.756 -5.298 -15.539 1.00 92.19 87 LEU A CA 1
ATOM 716 C C . LEU A 1 87 ? 2.565 -4.058 -15.928 1.00 92.19 87 LEU A C 1
ATOM 718 O O . LEU A 1 87 ? 2.044 -3.128 -16.550 1.00 92.19 87 LEU A O 1
ATOM 722 N N . VAL A 1 88 ? 3.846 -4.059 -15.576 1.00 92.81 88 VAL A N 1
ATOM 723 C CA . VAL A 1 88 ? 4.746 -2.930 -15.800 1.00 92.81 88 VAL A CA 1
ATOM 724 C C . VAL A 1 88 ? 6.073 -3.392 -16.384 1.00 92.81 88 VAL A C 1
ATOM 726 O O . VAL A 1 88 ? 6.587 -4.463 -16.066 1.00 92.81 88 VAL A O 1
ATOM 729 N N . GLU A 1 89 ? 6.648 -2.548 -17.228 1.00 91.44 89 GLU A N 1
ATOM 730 C CA . GLU A 1 89 ? 8.015 -2.668 -17.714 1.00 91.44 89 GLU A CA 1
ATOM 731 C C . GLU A 1 89 ? 8.911 -1.774 -16.859 1.00 91.44 89 GLU A C 1
ATOM 733 O O . GLU A 1 89 ? 8.677 -0.566 -16.728 1.00 91.44 89 GLU A O 1
ATOM 738 N N . VAL A 1 90 ? 9.949 -2.371 -16.282 1.00 89.50 90 VAL A N 1
ATOM 739 C CA . VAL A 1 90 ? 11.024 -1.650 -15.611 1.00 89.50 90 VAL A CA 1
ATOM 740 C C . VAL A 1 90 ? 11.946 -1.079 -16.677 1.00 89.50 90 VAL A C 1
ATOM 742 O O . VAL A 1 90 ? 12.512 -1.802 -17.494 1.00 89.50 90 VAL A O 1
ATOM 745 N N . ARG A 1 91 ? 12.139 0.237 -16.656 1.00 87.00 91 ARG A N 1
ATOM 746 C CA . ARG A 1 91 ? 13.047 0.916 -17.578 1.00 87.00 91 ARG A CA 1
ATOM 747 C C . ARG A 1 91 ? 14.494 0.709 -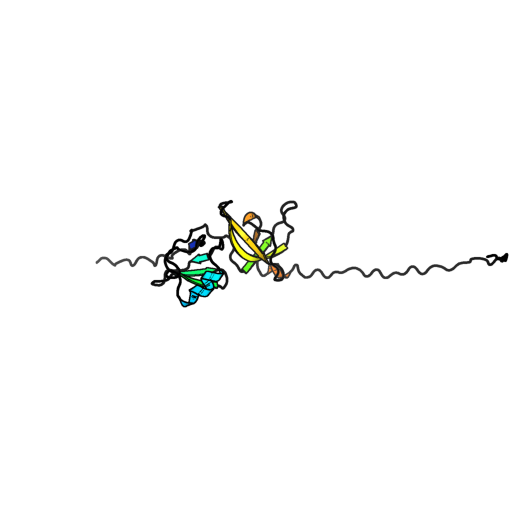17.161 1.00 87.00 91 ARG A C 1
ATOM 749 O O . ARG A 1 91 ? 14.856 0.903 -15.996 1.00 87.00 91 ARG A O 1
ATOM 756 N N . THR A 1 92 ? 15.349 0.465 -18.150 1.00 79.25 92 THR A N 1
ATOM 757 C CA . THR A 1 92 ? 16.796 0.559 -17.963 1.00 79.25 92 THR A CA 1
ATOM 758 C C . THR A 1 92 ? 17.161 1.978 -17.549 1.00 79.25 92 THR A C 1
ATOM 760 O O . THR A 1 92 ? 16.968 2.941 -18.294 1.00 79.25 92 THR A O 1
ATOM 763 N N . ARG A 1 93 ? 17.749 2.115 -16.364 1.00 70.88 93 ARG A N 1
ATOM 764 C CA . ARG A 1 93 ? 18.502 3.310 -15.981 1.00 70.88 93 ARG A CA 1
ATOM 765 C C . ARG A 1 93 ? 19.960 2.922 -15.949 1.00 70.88 93 ARG A C 1
ATOM 767 O O . ARG A 1 93 ? 20.273 1.965 -15.253 1.00 70.88 93 ARG A O 1
ATOM 774 N N . LEU A 1 94 ? 20.804 3.651 -16.690 1.00 58.25 94 LEU A N 1
ATOM 775 C CA . LEU A 1 94 ? 22.266 3.491 -16.783 1.00 58.25 94 LEU A CA 1
ATOM 776 C C . LEU A 1 94 ? 22.857 2.715 -15.582 1.00 58.25 94 LEU A C 1
ATOM 778 O O . LEU A 1 94 ? 23.076 3.295 -14.519 1.00 58.25 94 LEU A O 1
ATOM 782 N N . MET A 1 95 ? 23.082 1.406 -15.753 1.00 64.25 95 MET A N 1
ATOM 783 C CA . MET A 1 95 ? 23.695 0.481 -14.776 1.00 64.25 95 MET A CA 1
ATOM 784 C C . MET A 1 95 ? 22.941 0.225 -13.449 1.00 64.25 95 MET A C 1
ATOM 786 O O . MET A 1 95 ? 23.470 -0.473 -12.590 1.00 64.25 95 MET A O 1
ATOM 790 N N . ARG A 1 96 ? 21.734 0.767 -13.242 1.00 66.19 96 ARG A N 1
ATOM 791 C CA . ARG A 1 96 ? 20.909 0.529 -12.038 1.00 66.19 96 ARG A CA 1
ATOM 792 C C . ARG A 1 96 ? 19.865 -0.563 -12.223 1.00 66.19 96 ARG A C 1
ATOM 794 O O . ARG A 1 96 ? 19.679 -1.365 -11.317 1.00 66.19 96 ARG A O 1
ATOM 801 N N . ASN A 1 97 ? 19.207 -0.578 -13.380 1.00 72.31 97 ASN A N 1
ATOM 802 C CA . ASN A 1 97 ? 18.121 -1.508 -13.678 1.00 72.31 97 ASN A CA 1
ATOM 803 C C . ASN A 1 97 ? 18.354 -2.139 -15.049 1.00 72.31 97 ASN A C 1
ATOM 805 O O . ASN A 1 97 ? 18.686 -1.423 -15.994 1.00 72.31 97 ASN A O 1
ATOM 809 N N . GLU A 1 98 ? 18.143 -3.445 -15.156 1.00 77.12 98 GLU A N 1
ATOM 810 C CA . GLU A 1 98 ? 17.983 -4.132 -16.437 1.00 77.12 98 GLU A CA 1
ATOM 811 C C . GLU A 1 98 ? 16.521 -4.021 -16.882 1.00 77.12 98 GLU A C 1
ATOM 813 O O . GLU A 1 98 ? 15.628 -4.035 -16.031 1.00 77.12 98 GLU A O 1
ATOM 818 N N . ALA A 1 99 ? 16.265 -3.875 -18.183 1.00 82.69 99 ALA A N 1
ATOM 819 C CA . ALA A 1 99 ? 14.899 -3.841 -18.694 1.00 82.69 99 ALA A CA 1
ATOM 820 C C . ALA A 1 99 ? 14.260 -5.225 -18.587 1.00 82.69 99 ALA A C 1
ATOM 822 O O . ALA A 1 99 ? 14.786 -6.196 -19.124 1.00 82.69 99 ALA A O 1
ATOM 823 N N . HIS A 1 100 ? 13.118 -5.294 -17.917 1.00 85.56 100 HIS A N 1
ATOM 824 C CA . HIS A 1 100 ? 12.313 -6.505 -17.807 1.00 85.56 100 HIS A CA 1
ATOM 825 C C . HIS A 1 100 ? 10.858 -6.138 -17.518 1.00 85.56 100 HIS A C 1
ATOM 827 O O . HIS A 1 100 ? 10.545 -5.009 -17.133 1.00 85.56 100 HIS A O 1
ATOM 833 N N . THR A 1 101 ? 9.961 -7.097 -17.719 1.00 89.12 101 THR A N 1
ATOM 834 C CA . THR A 1 101 ? 8.528 -6.935 -17.460 1.00 89.12 101 THR A CA 1
ATOM 835 C C . THR A 1 101 ? 8.141 -7.761 -16.247 1.00 89.12 101 THR A C 1
ATOM 837 O O . THR A 1 101 ? 8.533 -8.916 -16.130 1.00 89.12 101 THR A O 1
ATOM 840 N N . GLY A 1 102 ? 7.330 -7.196 -15.361 1.00 91.44 102 GLY A N 1
ATOM 841 C CA . GLY A 1 102 ? 6.831 -7.901 -14.190 1.00 91.44 102 GLY A CA 1
ATOM 842 C C . GLY A 1 102 ? 5.506 -7.336 -13.709 1.00 91.44 102 GLY A C 1
ATOM 843 O O . GLY A 1 102 ? 4.936 -6.423 -14.308 1.00 91.44 102 GLY A O 1
ATOM 844 N N . ARG A 1 103 ? 4.999 -7.901 -12.616 1.00 94.12 103 ARG A N 1
ATOM 845 C CA . ARG A 1 103 ? 3.792 -7.409 -11.951 1.00 94.12 103 ARG A CA 1
ATOM 846 C C . ARG A 1 103 ? 4.147 -6.662 -10.683 1.00 94.12 103 ARG A C 1
ATOM 848 O O . ARG A 1 103 ? 5.065 -7.058 -9.966 1.00 94.12 103 ARG A O 1
ATOM 855 N N . VAL A 1 104 ? 3.399 -5.608 -10.384 1.00 94.50 104 VAL A N 1
ATOM 856 C CA . VAL A 1 104 ? 3.490 -4.931 -9.088 1.00 94.50 104 VAL A CA 1
ATOM 857 C C . VAL A 1 104 ? 3.013 -5.895 -8.002 1.00 94.50 104 VAL A C 1
ATOM 859 O O . VAL A 1 104 ? 1.846 -6.273 -7.975 1.00 94.50 104 VAL A O 1
ATOM 862 N N . ALA A 1 105 ? 3.912 -6.305 -7.113 1.00 93.50 105 ALA A N 1
ATOM 863 C CA . ALA A 1 105 ? 3.609 -7.220 -6.014 1.00 93.50 105 ALA A CA 1
ATOM 864 C C . ALA A 1 105 ? 3.315 -6.474 -4.709 1.00 93.50 105 ALA A C 1
ATOM 866 O O . ALA A 1 105 ? 2.438 -6.871 -3.944 1.00 93.50 105 ALA A O 1
ATOM 867 N N . GLU A 1 106 ? 4.025 -5.373 -4.455 1.00 94.00 106 GLU A N 1
ATOM 868 C CA . GLU A 1 106 ? 3.793 -4.529 -3.284 1.00 94.00 106 GLU A CA 1
ATOM 869 C C . GLU A 1 106 ? 3.901 -3.047 -3.629 1.00 94.00 106 GLU A C 1
ATOM 871 O O . GLU A 1 106 ? 4.714 -2.644 -4.463 1.00 94.00 106 GLU A O 1
ATOM 876 N N . VAL A 1 107 ? 3.105 -2.242 -2.924 1.00 96.12 107 VAL A N 1
ATOM 877 C CA . VAL A 1 107 ? 3.109 -0.779 -3.007 1.00 96.12 107 VAL A CA 1
ATOM 878 C C . VAL A 1 107 ? 3.330 -0.237 -1.601 1.00 96.12 107 VAL A C 1
ATOM 880 O O . VAL A 1 107 ? 2.540 -0.503 -0.693 1.00 96.12 107 VAL A O 1
ATOM 883 N N . GLN A 1 108 ? 4.419 0.498 -1.402 1.00 95.19 108 GLN A N 1
ATOM 884 C CA . GLN A 1 108 ? 4.819 1.017 -0.097 1.00 95.19 108 GLN A CA 1
ATOM 885 C C . GLN A 1 108 ? 5.115 2.515 -0.166 1.00 95.19 108 GLN A C 1
ATOM 887 O O . GLN A 1 108 ? 5.421 3.062 -1.224 1.00 95.19 108 GLN A O 1
ATOM 892 N N . TRP A 1 109 ? 5.026 3.178 0.978 1.00 95.00 109 TRP A N 1
ATOM 893 C CA . TRP A 1 109 ? 5.441 4.558 1.159 1.00 95.00 109 TRP A CA 1
ATOM 894 C C . TRP A 1 109 ? 6.859 4.610 1.727 1.00 95.00 109 TRP A C 1
ATOM 896 O O . TRP A 1 109 ? 7.122 4.056 2.790 1.00 95.00 109 TRP A O 1
ATOM 906 N N . ASP A 1 110 ? 7.777 5.285 1.040 1.00 93.38 110 ASP A N 1
ATOM 907 C CA . ASP A 1 110 ? 9.101 5.573 1.581 1.00 93.38 110 ASP A CA 1
ATOM 908 C C . ASP A 1 110 ? 9.050 6.886 2.375 1.00 93.38 110 ASP A C 1
ATOM 910 O O . ASP A 1 110 ? 9.016 7.973 1.797 1.00 93.38 110 ASP A O 1
ATOM 914 N N . ASP A 1 111 ? 9.031 6.788 3.707 1.00 88.94 111 ASP A N 1
ATOM 915 C CA . ASP A 1 111 ? 8.990 7.950 4.608 1.00 88.94 111 ASP A CA 1
ATOM 916 C C . ASP A 1 111 ? 10.181 8.904 4.432 1.00 88.94 111 ASP A C 1
ATOM 918 O O . ASP A 1 111 ? 10.039 10.111 4.620 1.00 88.94 111 ASP A O 1
ATOM 922 N N . TYR A 1 112 ? 11.361 8.378 4.087 1.00 90.00 112 TYR A N 1
ATOM 923 C CA . TYR A 1 112 ? 12.583 9.175 3.984 1.00 90.00 112 TYR A CA 1
ATOM 924 C C . TYR A 1 112 ? 12.580 10.045 2.724 1.00 90.00 112 TYR A C 1
ATOM 926 O O . TYR A 1 112 ? 13.006 11.199 2.753 1.00 90.00 112 TYR A O 1
ATOM 934 N N . GLN A 1 113 ? 12.093 9.489 1.617 1.00 90.31 113 GLN A N 1
ATOM 935 C CA . GLN A 1 113 ? 12.025 10.163 0.325 1.00 90.31 113 GLN A CA 1
ATOM 936 C C . GLN A 1 113 ? 10.664 10.819 0.056 1.00 90.31 113 GLN A C 1
ATOM 938 O O . GLN A 1 113 ? 10.554 11.607 -0.881 1.00 90.31 113 GLN A O 1
ATOM 943 N N . GLY A 1 114 ? 9.642 10.516 0.860 1.00 91.31 114 GLY A N 1
ATOM 944 C CA . GLY A 1 114 ? 8.289 11.051 0.715 1.00 91.31 114 GLY A CA 1
ATOM 945 C C . GLY A 1 114 ? 7.628 10.642 -0.601 1.00 91.31 114 GLY A C 1
ATOM 946 O O . GLY A 1 114 ? 6.974 11.468 -1.238 1.00 91.31 114 GLY A O 1
ATOM 947 N N . GLN A 1 115 ? 7.842 9.400 -1.043 1.00 94.38 115 GLN A N 1
ATOM 948 C CA . GLN A 1 115 ? 7.358 8.917 -2.337 1.00 94.38 115 GLN A CA 1
ATOM 949 C C . GLN A 1 115 ? 6.878 7.466 -2.288 1.00 94.38 115 GLN A C 1
ATOM 951 O O . GLN A 1 115 ? 7.246 6.694 -1.404 1.00 94.38 115 GLN A O 1
ATOM 956 N N . VAL A 1 116 ? 6.078 7.086 -3.285 1.00 95.00 116 VAL A N 1
ATOM 957 C CA . VAL A 1 116 ? 5.635 5.703 -3.471 1.00 95.00 116 VAL A CA 1
ATOM 958 C C . VAL A 1 116 ? 6.764 4.871 -4.072 1.00 95.00 116 VAL A C 1
ATOM 960 O O . VAL A 1 116 ? 7.383 5.262 -5.067 1.00 95.00 116 VAL A O 1
ATOM 963 N N . VAL A 1 117 ? 6.996 3.701 -3.483 1.00 95.38 117 VAL A N 1
ATOM 964 C CA . VAL A 1 117 ? 7.921 2.686 -3.980 1.00 95.38 117 VAL A CA 1
ATOM 965 C C . VAL A 1 117 ? 7.178 1.386 -4.272 1.00 95.38 117 VAL A C 1
ATOM 967 O O . VAL A 1 117 ? 6.279 0.972 -3.540 1.00 95.38 117 VAL A O 1
ATOM 970 N N . TYR A 1 118 ? 7.577 0.737 -5.357 1.00 95.25 118 TYR A N 1
ATOM 971 C CA . TYR A 1 118 ? 6.976 -0.478 -5.884 1.00 95.25 118 TYR A CA 1
ATOM 972 C C . TYR A 1 118 ? 7.978 -1.624 -5.800 1.00 95.25 118 TYR A C 1
ATOM 974 O O . TYR A 1 118 ? 9.158 -1.458 -6.129 1.00 95.25 118 TYR A O 1
ATOM 982 N N . HIS A 1 119 ? 7.495 -2.796 -5.404 1.00 94.25 119 HIS A N 1
ATOM 983 C CA . HIS A 1 119 ? 8.219 -4.053 -5.556 1.00 94.25 119 HIS A CA 1
ATOM 984 C C . HIS A 1 119 ? 7.617 -4.831 -6.716 1.00 94.25 119 HIS A C 1
ATOM 986 O O . HIS A 1 119 ? 6.399 -5.002 -6.788 1.00 94.25 119 HIS A O 1
ATOM 992 N N . ILE A 1 120 ? 8.481 -5.301 -7.610 1.00 93.31 120 ILE A N 1
ATOM 993 C CA . ILE A 1 120 ? 8.080 -6.025 -8.814 1.00 93.31 120 ILE A CA 1
ATOM 994 C C . ILE A 1 120 ? 8.372 -7.512 -8.634 1.00 93.31 120 ILE A C 1
ATOM 996 O O . ILE A 1 120 ? 9.400 -7.898 -8.073 1.00 93.31 120 ILE A O 1
ATOM 1000 N N . GLN A 1 121 ? 7.455 -8.341 -9.116 1.00 93.31 121 GLN A N 1
ATOM 1001 C CA . GLN A 1 121 ? 7.589 -9.787 -9.181 1.00 93.31 121 GLN A CA 1
ATOM 1002 C C . GLN A 1 121 ? 7.631 -10.233 -10.643 1.00 93.31 121 GLN A C 1
ATOM 1004 O O . GLN A 1 121 ? 6.805 -9.820 -11.460 1.00 93.31 121 GLN A O 1
ATOM 1009 N N . GLU A 1 122 ? 8.584 -11.102 -10.962 1.00 89.50 122 GLU A N 1
ATOM 1010 C CA . GLU A 1 122 ? 8.759 -11.709 -12.280 1.00 89.50 122 GLU A CA 1
ATOM 1011 C C . GLU A 1 122 ? 8.804 -13.233 -12.121 1.00 89.50 122 GLU A C 1
ATOM 1013 O O . GLU A 1 122 ? 9.519 -13.734 -11.255 1.00 89.50 122 GLU A O 1
ATOM 1018 N N . ASN A 1 123 ? 8.046 -13.983 -12.933 1.00 84.44 123 ASN A N 1
ATOM 1019 C CA . ASN A 1 123 ? 8.000 -15.455 -12.871 1.00 84.44 123 ASN A CA 1
ATOM 1020 C C . ASN A 1 123 ? 7.794 -15.985 -11.435 1.00 84.44 123 ASN A C 1
ATOM 1022 O O . ASN A 1 123 ? 8.517 -16.865 -10.965 1.00 84.44 123 ASN A O 1
ATOM 1026 N N . ASP A 1 124 ? 6.860 -15.362 -10.712 1.00 81.25 124 ASP A N 1
ATOM 1027 C CA . ASP A 1 124 ? 6.546 -15.621 -9.305 1.00 81.25 124 ASP A CA 1
ATOM 1028 C C . ASP A 1 124 ? 7.674 -15.319 -8.290 1.00 81.25 124 ASP A C 1
ATOM 1030 O O . ASP A 1 124 ? 7.523 -15.584 -7.097 1.00 81.25 124 ASP A O 1
ATOM 1034 N N . ARG A 1 125 ? 8.777 -14.681 -8.700 1.00 86.56 125 ARG A N 1
ATOM 1035 C CA . ARG A 1 125 ? 9.895 -14.290 -7.823 1.00 86.56 125 ARG A CA 1
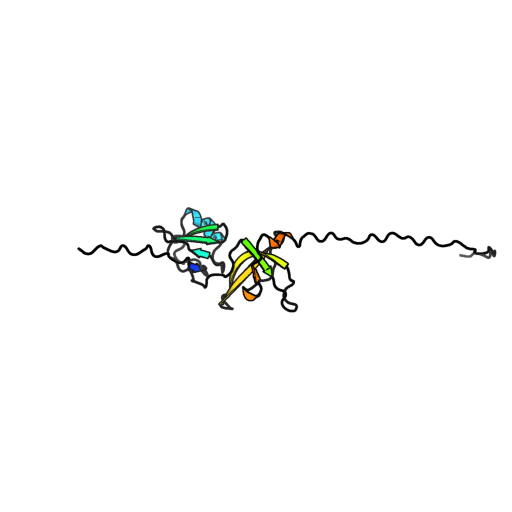ATOM 1036 C C . ARG A 1 125 ? 9.921 -12.790 -7.560 1.00 86.56 125 ARG A C 1
ATOM 1038 O O . ARG A 1 125 ? 9.911 -11.991 -8.491 1.00 86.56 125 ARG A O 1
ATOM 1045 N N . HIS A 1 126 ? 9.990 -12.406 -6.286 1.00 85.44 126 HIS A N 1
ATOM 1046 C CA . HIS A 1 126 ? 10.134 -11.005 -5.886 1.00 85.44 126 HIS A CA 1
ATOM 1047 C C . HIS A 1 126 ? 11.541 -10.513 -6.213 1.00 85.44 126 HIS A C 1
ATOM 1049 O O . HIS A 1 126 ? 12.532 -11.112 -5.784 1.00 85.44 126 HIS A O 1
ATOM 1055 N N . LEU A 1 127 ? 11.627 -9.402 -6.936 1.00 85.31 127 LEU A N 1
ATOM 1056 C CA . LEU A 1 127 ? 12.898 -8.746 -7.183 1.00 85.31 127 LEU A CA 1
ATOM 1057 C C . LEU A 1 127 ? 13.317 -7.946 -5.940 1.00 85.31 127 LEU A C 1
ATOM 1059 O O . LEU A 1 127 ? 12.479 -7.308 -5.298 1.00 85.31 127 LEU A O 1
ATOM 1063 N N . PRO A 1 128 ? 14.612 -7.960 -5.578 1.00 83.62 128 PRO A N 1
ATOM 1064 C CA . PRO A 1 128 ? 15.094 -7.291 -4.370 1.00 83.62 128 PRO A CA 1
ATOM 1065 C C . PRO A 1 128 ? 15.081 -5.760 -4.489 1.00 83.62 128 PRO A C 1
ATOM 1067 O O . PRO A 1 128 ? 15.125 -5.060 -3.477 1.00 83.62 128 PRO A O 1
ATOM 1070 N N . ASN A 1 129 ? 15.036 -5.235 -5.714 1.00 88.31 129 ASN A N 1
ATOM 1071 C CA . ASN A 1 129 ? 15.100 -3.805 -5.977 1.00 88.31 129 ASN A CA 1
ATOM 1072 C C . ASN A 1 129 ? 13.744 -3.126 -5.750 1.00 88.31 129 ASN A C 1
ATOM 1074 O O . ASN A 1 129 ? 12.685 -3.687 -6.029 1.00 88.31 129 ASN A O 1
ATOM 1078 N N . LYS A 1 130 ? 13.807 -1.882 -5.272 1.00 90.44 130 LYS A N 1
ATOM 1079 C CA . LYS A 1 130 ? 12.660 -0.978 -5.163 1.00 90.44 130 LYS A CA 1
ATOM 1080 C C . LYS A 1 130 ? 12.632 -0.051 -6.370 1.00 90.44 130 LYS A C 1
ATOM 1082 O O . LYS A 1 130 ? 13.674 0.472 -6.765 1.00 90.44 130 LYS A O 1
ATOM 1087 N N . TYR A 1 131 ? 11.444 0.190 -6.903 1.00 92.00 131 TYR A N 1
ATOM 1088 C CA . TYR A 1 131 ? 11.236 1.031 -8.078 1.00 92.00 131 TYR A CA 1
ATOM 1089 C C . TYR A 1 131 ? 10.328 2.206 -7.735 1.00 92.00 131 TYR A C 1
ATOM 1091 O O . TYR A 1 131 ? 9.460 2.091 -6.878 1.00 92.00 131 TYR A O 1
ATOM 1099 N N . THR A 1 132 ? 10.511 3.341 -8.400 1.00 93.69 132 THR A N 1
ATOM 1100 C CA . THR A 1 132 ? 9.595 4.490 -8.316 1.00 93.69 132 THR A CA 1
ATOM 1101 C C . THR A 1 132 ? 8.726 4.556 -9.567 1.00 93.69 132 THR A C 1
ATOM 1103 O O . THR A 1 132 ? 9.030 3.911 -10.571 1.00 93.69 132 THR A O 1
ATOM 1106 N N . SER A 1 133 ? 7.688 5.396 -9.574 1.00 91.62 133 SER A N 1
ATOM 1107 C CA . SER A 1 133 ? 6.839 5.565 -10.765 1.00 91.62 133 SER A CA 1
ATOM 1108 C C . SER A 1 133 ? 7.631 5.981 -12.012 1.00 91.62 133 SER A C 1
ATOM 1110 O O . SER A 1 133 ? 7.269 5.621 -13.127 1.00 91.62 133 SER A O 1
ATOM 1112 N N . ALA A 1 134 ? 8.744 6.703 -11.835 1.00 90.19 134 ALA A N 1
ATOM 1113 C CA . ALA A 1 134 ? 9.610 7.144 -12.927 1.00 90.19 134 ALA A CA 1
ATOM 1114 C C . ALA A 1 134 ? 10.468 6.017 -13.537 1.00 90.19 134 ALA A C 1
ATOM 1116 O O . ALA A 1 134 ? 11.026 6.193 -14.625 1.00 90.19 134 ALA A O 1
ATOM 1117 N N . ASP A 1 135 ? 10.606 4.892 -12.833 1.00 89.69 135 ASP A N 1
ATOM 1118 C CA . ASP A 1 135 ? 11.326 3.703 -13.294 1.00 89.69 135 ASP A CA 1
ATOM 1119 C C . ASP A 1 135 ? 10.404 2.718 -14.027 1.00 89.69 135 ASP A C 1
ATOM 1121 O O . ASP A 1 135 ? 10.898 1.785 -14.653 1.00 89.69 135 ASP A O 1
ATOM 1125 N N . LEU A 1 136 ? 9.085 2.928 -13.971 1.00 91.69 136 LEU A N 1
ATOM 1126 C CA . LEU A 1 136 ? 8.077 2.007 -14.487 1.00 91.69 136 LEU A CA 1
ATOM 1127 C C . LEU A 1 136 ? 7.328 2.594 -15.684 1.00 91.69 136 LEU A C 1
ATOM 1129 O O . LEU A 1 136 ? 7.150 3.809 -15.814 1.00 91.69 136 LEU A O 1
ATOM 1133 N N . LYS A 1 137 ? 6.863 1.710 -16.562 1.00 91.75 137 LYS A N 1
ATOM 1134 C CA . LYS A 1 137 ? 5.939 2.028 -17.650 1.00 91.75 137 LYS A CA 1
ATOM 1135 C C . LYS A 1 137 ? 4.806 0.997 -17.650 1.00 91.75 137 LYS A C 1
ATOM 1137 O O . LYS A 1 137 ? 5.112 -0.190 -17.566 1.00 91.75 137 LYS A O 1
ATOM 1142 N N . PRO A 1 138 ? 3.530 1.404 -17.776 1.00 90.06 138 PRO A N 1
ATOM 1143 C CA . PRO A 1 138 ? 2.447 0.443 -17.936 1.00 90.06 138 PRO A CA 1
ATOM 1144 C C . PRO A 1 138 ? 2.633 -0.323 -19.247 1.00 90.06 138 PRO A C 1
ATOM 1146 O O . PRO A 1 138 ? 2.957 0.274 -20.280 1.00 90.06 138 PRO A O 1
ATOM 1149 N N . VAL A 1 139 ? 2.427 -1.633 -19.193 1.00 87.12 139 VAL A N 1
ATOM 1150 C CA . VAL A 1 139 ? 2.419 -2.505 -20.369 1.00 87.12 139 VAL A CA 1
ATOM 1151 C C . VAL A 1 139 ? 0.986 -2.936 -20.599 1.00 87.12 139 VAL A C 1
ATOM 1153 O O . VAL A 1 139 ? 0.325 -3.420 -19.678 1.00 87.12 139 VAL A O 1
ATOM 1156 N N . ASP A 1 140 ? 0.494 -2.762 -21.824 1.00 75.69 140 ASP A N 1
ATOM 1157 C CA . ASP A 1 140 ? -0.808 -3.312 -22.165 1.00 75.69 140 ASP A CA 1
ATOM 1158 C C . ASP A 1 140 ? -0.729 -4.848 -22.076 1.00 75.69 140 ASP A C 1
ATOM 1160 O O . ASP A 1 140 ? 0.206 -5.451 -22.615 1.00 75.69 140 ASP A O 1
ATOM 1164 N N . PRO A 1 141 ? -1.671 -5.519 -21.394 1.00 62.31 141 PRO A N 1
ATOM 1165 C CA . PRO A 1 141 ? -1.625 -6.967 -21.217 1.00 62.31 141 PRO A CA 1
ATOM 1166 C C . PRO A 1 141 ? -1.620 -7.753 -22.541 1.00 62.31 141 PRO A C 1
ATOM 1168 O O . PRO A 1 141 ? -1.241 -8.927 -22.530 1.00 62.31 141 PRO A O 1
ATOM 1171 N N . ALA A 1 142 ? -2.005 -7.145 -23.671 1.00 58.34 142 ALA A N 1
ATOM 1172 C CA . ALA A 1 142 ? -1.855 -7.747 -24.992 1.00 58.34 142 ALA A CA 1
ATOM 1173 C C . ALA A 1 142 ? -0.390 -7.793 -25.474 1.00 58.34 142 ALA A C 1
ATOM 1175 O O . ALA A 1 142 ? -0.000 -8.773 -26.108 1.00 58.34 142 ALA A O 1
ATOM 1176 N N . GLU A 1 143 ? 0.434 -6.795 -25.136 1.00 54.22 143 GLU A N 1
ATOM 1177 C CA . GLU A 1 143 ? 1.831 -6.683 -25.591 1.00 54.22 143 GLU A CA 1
ATOM 1178 C C . GLU A 1 143 ? 2.804 -7.529 -24.750 1.00 54.22 143 GLU A C 1
ATOM 1180 O O . GLU A 1 143 ? 3.820 -8.014 -25.248 1.00 54.22 143 GLU A O 1
ATOM 1185 N N . GLY A 1 144 ? 2.464 -7.813 -23.488 1.00 46.75 144 GLY A N 1
ATOM 1186 C CA . GLY A 1 144 ? 3.295 -8.620 -22.582 1.00 46.75 144 GLY A CA 1
ATOM 1187 C C . GLY A 1 144 ? 3.417 -10.112 -22.938 1.00 46.75 144 GLY A C 1
ATOM 1188 O O . GLY A 1 144 ? 4.150 -10.839 -22.272 1.00 46.75 144 GLY A O 1
ATOM 1189 N N . ARG A 1 145 ? 2.703 -10.601 -23.965 1.00 48.44 145 ARG A N 1
ATOM 1190 C CA . ARG A 1 145 ? 2.775 -12.007 -24.414 1.00 48.44 145 ARG A CA 1
ATOM 1191 C C . ARG A 1 145 ? 3.908 -12.295 -25.400 1.00 48.44 145 ARG A C 1
ATOM 1193 O O . ARG A 1 145 ? 4.174 -13.471 -25.651 1.00 48.44 145 ARG A O 1
ATOM 1200 N N . GLU A 1 146 ? 4.557 -11.279 -25.965 1.00 44.47 146 GLU A N 1
ATOM 1201 C CA . GLU A 1 146 ? 5.383 -11.477 -27.165 1.00 44.47 146 GLU A CA 1
ATOM 1202 C C . GLU A 1 146 ? 6.883 -11.710 -26.896 1.00 44.47 146 GLU A C 1
ATOM 1204 O O . GLU A 1 146 ? 7.567 -12.281 -27.741 1.00 44.47 146 GLU A O 1
ATOM 1209 N N . PHE A 1 147 ? 7.404 -11.396 -25.702 1.00 44.41 147 PHE A N 1
ATOM 1210 C CA . PHE A 1 147 ? 8.856 -11.454 -25.447 1.00 44.41 147 PHE A CA 1
ATOM 1211 C C . PHE A 1 147 ? 9.388 -12.751 -24.813 1.00 44.41 147 PHE A C 1
ATOM 1213 O O . PHE A 1 147 ? 10.599 -12.952 -24.772 1.00 44.41 147 PHE A O 1
ATOM 1220 N N . SER A 1 148 ? 8.531 -13.687 -24.388 1.00 43.25 148 SER A N 1
ATOM 1221 C CA . SER A 1 148 ? 8.984 -14.975 -23.820 1.00 43.25 148 SER A CA 1
ATOM 1222 C C . SER A 1 148 ? 9.211 -16.085 -24.858 1.00 43.25 148 SER A C 1
ATOM 1224 O O . SER A 1 148 ? 9.373 -17.247 -24.488 1.00 43.25 148 SER A O 1
ATOM 1226 N N . ARG A 1 149 ? 9.219 -15.770 -26.160 1.00 43.97 149 ARG A N 1
ATOM 1227 C CA . ARG A 1 149 ? 9.549 -16.731 -27.226 1.00 43.97 149 ARG A CA 1
ATOM 1228 C C . ARG A 1 149 ? 10.566 -16.155 -28.203 1.00 43.97 149 ARG A C 1
ATOM 1230 O O . ARG A 1 149 ? 10.272 -15.984 -29.380 1.00 43.97 149 ARG A O 1
ATOM 1237 N N . LEU A 1 150 ? 11.791 -15.944 -27.739 1.00 48.44 150 LEU A N 1
ATOM 1238 C CA . LEU A 1 150 ? 12.910 -16.248 -28.623 1.00 48.44 150 LEU A CA 1
ATOM 1239 C C . LEU A 1 150 ? 13.148 -17.758 -28.509 1.00 48.44 150 LEU A C 1
ATOM 1241 O O . LEU A 1 150 ? 13.545 -18.216 -27.436 1.00 48.44 150 LEU A O 1
ATOM 1245 N N . PRO A 1 151 ? 12.877 -18.569 -29.548 1.00 47.00 151 PRO A N 1
ATOM 1246 C CA . PRO A 1 151 ? 13.573 -19.839 -29.638 1.00 47.00 151 PRO A CA 1
ATOM 1247 C C . PRO A 1 151 ? 15.070 -19.512 -29.653 1.00 47.00 151 PRO A C 1
ATOM 1249 O O . PRO A 1 151 ? 15.520 -18.690 -30.452 1.00 47.00 151 PRO A O 1
ATOM 1252 N N . SER A 1 152 ? 15.831 -20.123 -28.743 1.00 47.25 152 SER A N 1
ATOM 1253 C CA . SER A 1 152 ? 17.274 -20.273 -28.916 1.00 47.25 152 SER A CA 1
ATOM 1254 C C . SER A 1 152 ? 17.498 -21.091 -30.182 1.00 47.25 152 SER A C 1
ATOM 1256 O O . SER A 1 152 ? 17.703 -22.298 -30.118 1.00 47.25 152 SER A O 1
ATOM 1258 N N . ASP A 1 153 ? 17.445 -20.440 -31.337 1.00 44.94 153 ASP A N 1
ATOM 1259 C CA . ASP A 1 153 ? 18.024 -20.961 -32.565 1.00 44.94 153 ASP A CA 1
ATOM 1260 C C . ASP A 1 153 ? 19.534 -20.743 -32.431 1.00 44.94 153 ASP A C 1
ATOM 1262 O O . ASP A 1 153 ? 20.130 -19.789 -32.925 1.00 44.94 153 ASP A O 1
ATOM 1266 N N . THR A 1 154 ? 20.145 -21.579 -31.592 1.00 53.84 154 THR A N 1
ATOM 1267 C CA . THR A 1 154 ? 21.571 -21.845 -31.715 1.00 53.84 154 THR A CA 1
ATOM 1268 C C . THR A 1 154 ? 21.685 -22.718 -32.955 1.00 53.84 154 THR A C 1
ATOM 1270 O O . THR A 1 154 ? 21.172 -23.837 -32.910 1.00 53.84 154 THR A O 1
ATOM 1273 N N . PRO A 1 155 ? 22.302 -22.261 -34.059 1.00 47.44 155 PRO A N 1
ATOM 1274 C CA . PRO A 1 155 ? 22.647 -23.188 -35.116 1.00 47.44 155 PRO A CA 1
ATOM 1275 C C . PRO A 1 155 ? 23.600 -24.214 -34.504 1.00 47.44 155 PRO A C 1
ATOM 1277 O O . PRO A 1 155 ? 24.700 -23.884 -34.055 1.00 47.44 155 PRO A O 1
ATOM 1280 N N . GLU A 1 156 ? 23.118 -25.450 -34.414 1.00 48.78 156 GLU A N 1
ATOM 1281 C CA . GLU A 1 156 ? 23.904 -26.624 -34.083 1.00 48.78 156 GLU A CA 1
ATOM 1282 C C . GLU A 1 156 ? 25.054 -26.682 -35.093 1.00 48.78 156 GLU A C 1
ATOM 1284 O O . GLU A 1 156 ? 24.859 -26.950 -36.277 1.00 48.78 156 GLU A O 1
ATOM 1289 N N . ALA A 1 157 ? 26.255 -26.320 -34.642 1.00 46.59 157 ALA A N 1
ATOM 1290 C CA . ALA A 1 157 ? 27.464 -26.428 -35.434 1.00 46.59 157 ALA A CA 1
ATOM 1291 C C . ALA A 1 157 ? 27.811 -27.913 -35.587 1.00 46.59 157 ALA A C 1
ATOM 1293 O O . ALA A 1 157 ? 28.631 -28.458 -34.851 1.00 46.59 157 ALA A O 1
ATOM 1294 N N . THR A 1 158 ? 27.170 -28.580 -36.541 1.00 52.56 158 THR A N 1
ATOM 1295 C CA . THR A 1 158 ? 27.682 -29.816 -37.120 1.00 52.56 158 THR A CA 1
ATOM 1296 C C . THR A 1 158 ? 28.460 -29.458 -38.371 1.00 52.56 158 THR A C 1
ATOM 1298 O O . THR A 1 158 ? 27.857 -29.208 -39.404 1.00 52.56 158 THR A O 1
ATOM 1301 N N . GLU A 1 159 ? 29.785 -29.470 -38.293 1.00 44.94 159 GLU A N 1
ATOM 1302 C CA . GLU A 1 159 ? 30.613 -29.926 -39.409 1.00 44.94 159 GLU A CA 1
ATOM 1303 C C . GLU A 1 159 ? 31.970 -30.355 -38.850 1.00 44.94 159 GLU A C 1
ATOM 1305 O O . GLU A 1 159 ? 32.832 -29.553 -38.488 1.00 44.94 159 GLU A O 1
ATOM 1310 N N . GLY A 1 160 ? 32.090 -31.674 -38.691 1.00 44.69 160 GLY A N 1
ATOM 1311 C CA . GLY A 1 160 ? 33.332 -32.351 -38.380 1.00 44.69 160 GLY A CA 1
ATOM 1312 C C . GLY A 1 160 ? 34.314 -32.171 -39.527 1.00 44.69 160 GLY A C 1
ATOM 1313 O O . GLY A 1 160 ? 34.030 -32.508 -40.674 1.00 44.69 160 GLY A O 1
ATOM 1314 N N . VAL A 1 161 ? 35.481 -31.645 -39.186 1.00 48.38 161 VAL A N 1
ATOM 1315 C CA . VAL A 1 161 ? 36.679 -31.730 -40.009 1.00 48.38 161 VAL A CA 1
ATOM 1316 C C . VAL A 1 161 ? 37.190 -33.169 -39.923 1.00 48.38 161 VAL A C 1
ATOM 1318 O O . VAL A 1 161 ? 37.814 -33.538 -38.934 1.00 48.38 161 VAL A O 1
ATOM 1321 N N . ASP A 1 162 ? 36.874 -34.004 -40.918 1.00 44.72 162 ASP A N 1
ATOM 1322 C CA . ASP A 1 162 ? 37.573 -35.281 -41.091 1.00 44.72 16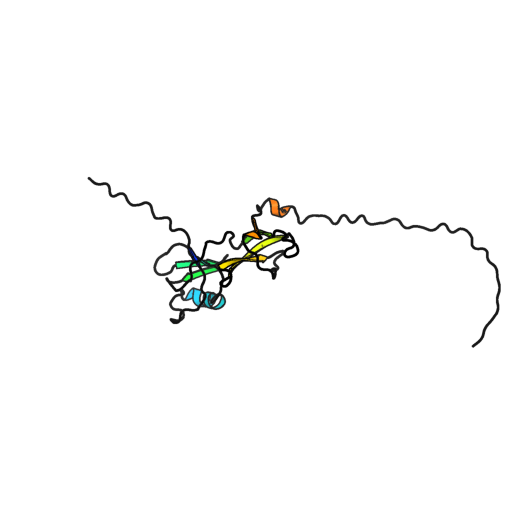2 ASP A CA 1
ATOM 1323 C C . ASP A 1 162 ? 38.794 -35.066 -41.989 1.00 44.72 162 ASP A C 1
ATOM 1325 O O . ASP A 1 162 ? 38.732 -34.544 -43.105 1.00 44.72 162 ASP A O 1
ATOM 1329 N N . GLU A 1 163 ? 39.918 -35.387 -41.376 1.00 45.50 163 GLU A N 1
ATOM 1330 C CA . GLU A 1 163 ? 41.286 -35.077 -41.723 1.00 45.50 163 GLU A CA 1
ATOM 1331 C C . GLU A 1 163 ? 41.781 -36.033 -42.817 1.00 45.50 163 GLU A C 1
ATOM 1333 O O . GLU A 1 163 ? 41.758 -37.257 -42.673 1.00 45.50 163 GLU A O 1
ATOM 1338 N N . LEU A 1 164 ? 42.243 -35.461 -43.932 1.00 45.97 164 LEU A N 1
ATOM 1339 C CA . LEU A 1 164 ? 42.937 -36.174 -45.002 1.00 45.97 164 LEU A CA 1
ATOM 1340 C C . LEU A 1 164 ? 44.156 -36.909 -44.428 1.00 45.97 164 LEU A C 1
ATOM 1342 O O . LEU A 1 164 ? 45.183 -36.311 -44.110 1.00 45.97 164 LEU A O 1
ATOM 1346 N N . THR A 1 165 ? 44.043 -38.229 -44.321 1.00 44.12 165 THR A N 1
ATOM 1347 C CA . THR A 1 165 ? 45.143 -39.128 -43.974 1.00 44.12 165 THR A CA 1
ATOM 1348 C C . THR A 1 165 ? 46.044 -39.342 -45.190 1.00 44.12 165 THR A C 1
ATOM 1350 O O . THR A 1 165 ? 45.894 -40.299 -45.945 1.00 44.12 165 THR A O 1
ATOM 1353 N N . GLU A 1 166 ? 47.034 -38.465 -45.361 1.00 41.84 166 GLU A N 1
ATOM 1354 C CA . GLU A 1 166 ? 48.166 -38.692 -46.263 1.00 41.84 166 GLU A CA 1
ATOM 1355 C C . GLU A 1 166 ? 49.478 -38.842 -45.476 1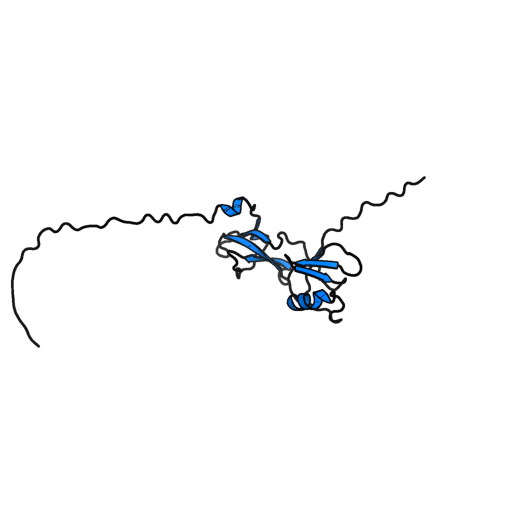.00 41.84 166 GLU A C 1
ATOM 1357 O O . GLU A 1 166 ? 50.043 -37.891 -44.950 1.00 41.84 166 GLU A O 1
ATOM 1362 N N . GLY A 1 167 ? 49.965 -40.087 -45.432 1.00 40.28 167 GLY A N 1
ATOM 1363 C CA . GLY A 1 167 ? 51.384 -40.422 -45.574 1.00 40.28 167 GLY A CA 1
ATOM 1364 C C . GLY A 1 167 ? 52.366 -39.955 -44.497 1.00 40.28 167 GLY A C 1
ATOM 1365 O O . GLY A 1 167 ? 53.116 -39.008 -44.717 1.00 40.28 167 GLY A O 1
ATOM 1366 N N . LEU A 1 168 ? 52.526 -40.745 -43.428 1.00 44.75 168 LEU A N 1
ATOM 1367 C CA . LEU A 1 168 ? 53.813 -40.826 -42.724 1.00 44.75 168 LEU A CA 1
ATOM 1368 C C . LEU A 1 168 ? 54.575 -42.103 -43.132 1.00 44.75 168 LEU A C 1
ATOM 1370 O O . LEU A 1 168 ? 54.034 -43.204 -42.984 1.00 44.75 168 LEU A O 1
ATOM 1374 N N . PRO A 1 169 ? 55.824 -41.993 -43.627 1.00 47.16 169 PRO A N 1
ATOM 1375 C CA . PRO A 1 169 ? 56.682 -43.145 -43.867 1.00 47.16 169 PRO A CA 1
ATOM 1376 C C . PRO A 1 169 ? 57.172 -43.775 -42.554 1.00 47.16 169 PRO A C 1
ATOM 1378 O O . PRO A 1 169 ? 57.435 -43.099 -41.559 1.00 47.16 169 PRO A O 1
ATOM 1381 N N . LYS A 1 170 ? 57.276 -45.106 -42.587 1.00 49.97 170 LYS A N 1
ATOM 1382 C CA . LYS A 1 170 ? 57.828 -45.958 -41.533 1.00 49.97 170 LYS A CA 1
ATOM 1383 C C . LYS A 1 170 ? 59.349 -46.010 -41.652 1.00 49.97 170 LYS A C 1
ATOM 1385 O O . LYS A 1 170 ? 59.835 -46.603 -42.604 1.00 49.97 170 LYS A O 1
ATOM 1390 N N . ASP A 1 171 ? 60.050 -45.534 -40.634 1.00 49.22 171 ASP A N 1
ATOM 1391 C CA . ASP A 1 171 ? 61.438 -45.907 -40.335 1.00 49.22 171 ASP A CA 1
ATOM 1392 C C . ASP A 1 171 ? 61.554 -45.915 -38.801 1.00 49.22 171 ASP A C 1
ATOM 1394 O O . ASP A 1 171 ? 61.409 -44.892 -38.140 1.00 49.22 171 ASP A O 1
ATOM 1398 N N . ASP A 1 172 ? 61.455 -47.071 -38.149 1.00 46.28 172 ASP A N 1
ATOM 1399 C CA . ASP A 1 172 ? 62.567 -47.987 -37.870 1.00 46.28 172 ASP A CA 1
ATOM 1400 C C . ASP A 1 172 ? 63.773 -47.264 -37.247 1.00 46.28 172 ASP A C 1
ATOM 1402 O O . ASP A 1 172 ? 64.632 -46.726 -37.944 1.00 46.28 172 ASP A O 1
ATOM 1406 N N . LYS A 1 173 ? 63.829 -47.253 -35.907 1.00 49.91 173 LYS A N 1
ATOM 1407 C CA . LYS A 1 173 ? 65.005 -47.746 -35.178 1.00 49.91 173 LYS A CA 1
ATOM 1408 C C . LYS A 1 173 ? 64.754 -47.898 -33.681 1.00 49.91 173 LYS A C 1
ATOM 1410 O O . LYS A 1 173 ? 64.491 -46.955 -32.943 1.00 49.91 173 LYS A O 1
ATOM 1415 N N . PHE A 1 174 ? 64.892 -49.153 -33.282 1.00 43.47 174 PHE A N 1
ATOM 1416 C CA . PHE A 1 174 ? 65.100 -49.661 -31.936 1.00 43.47 174 PHE A CA 1
ATOM 1417 C C . PHE A 1 174 ? 66.334 -49.060 -31.241 1.00 43.47 174 PHE A C 1
ATOM 1419 O O . PHE A 1 174 ? 67.359 -48.814 -31.875 1.00 43.47 174 PHE A O 1
ATOM 1426 N N . GLY A 1 175 ? 66.264 -49.001 -29.907 1.00 38.00 175 GLY A N 1
ATOM 1427 C CA . GLY A 1 175 ? 67.408 -48.903 -28.992 1.00 38.00 175 GLY A CA 1
ATOM 1428 C C . GLY A 1 175 ? 67.041 -48.058 -27.775 1.00 38.00 175 GLY A C 1
ATOM 1429 O O . GLY A 1 175 ? 67.174 -46.847 -27.822 1.00 38.00 175 GLY A O 1
ATOM 1430 N N . GLY A 1 176 ? 66.459 -48.590 -26.704 1.00 36.22 176 GLY A N 1
ATOM 1431 C CA . GLY A 1 176 ? 67.005 -49.593 -25.785 1.00 36.22 176 GLY A CA 1
ATOM 1432 C C . GLY A 1 176 ? 66.637 -49.154 -24.345 1.00 36.22 176 GLY A C 1
ATOM 1433 O O . GLY A 1 176 ? 66.224 -48.008 -24.173 1.00 36.22 176 GLY A O 1
ATOM 1434 N N . PRO A 1 177 ? 66.714 -50.036 -23.330 1.00 52.97 177 PRO A N 1
ATOM 1435 C CA . PRO A 1 177 ? 66.163 -49.802 -21.985 1.00 52.97 177 PRO A CA 1
ATOM 1436 C C . PRO A 1 177 ? 67.106 -48.910 -21.147 1.00 52.97 177 PRO A C 1
ATOM 1438 O O . PRO A 1 177 ? 68.123 -48.478 -21.666 1.00 52.97 177 PRO A O 1
ATOM 1441 N N . TRP A 1 178 ? 66.784 -48.452 -19.935 1.00 45.94 178 TRP A N 1
ATOM 1442 C CA . TRP A 1 178 ? 67.040 -49.135 -18.658 1.00 45.94 178 TRP A CA 1
ATOM 1443 C C . TRP A 1 178 ? 66.476 -48.282 -17.500 1.00 45.94 178 TRP A C 1
ATOM 1445 O O . TRP A 1 178 ? 66.711 -47.079 -17.483 1.00 45.94 178 TRP A O 1
ATOM 1455 N N . VAL A 1 179 ? 65.818 -48.981 -16.561 1.00 47.38 179 VAL A N 1
ATOM 1456 C CA . VAL A 1 179 ? 65.826 -48.824 -15.083 1.00 47.38 179 VAL A CA 1
ATOM 1457 C C . VAL A 1 179 ? 65.366 -47.499 -14.479 1.00 47.38 179 VAL A C 1
ATOM 1459 O O . VAL A 1 179 ? 66.098 -46.494 -14.572 1.00 47.38 179 VAL A O 1
#

Sequence (179 aa):
MDEAANPPPLKLTPKYGYYPHWPQDGDDWVHPEDVALARSHFPSQRIWRRDEESGAYHTIRYGDLTLRVKSALWQEVAKPDYEIGDLVEVRTRLMRNEAHTGRVAEVQWDDYQGQVVYHIQENDRHLPNKYTSADLKPVDPAEGREFSRLPSDTPEATEGVDELTEGLPKDDKFGGPWV

Organism: NCBI:txid1938618